Protein AF-Q30PJ8-F1 (afdb_monomer)

Solvent-accessible surface area (backbone atoms only — not comparable to full-atom values): 9531 Å² total; per-residue (Å²): 125,69,68,62,55,54,54,51,52,52,51,53,53,51,51,51,52,52,52,50,50,50,53,51,50,51,54,57,47,50,57,52,51,54,52,51,52,50,53,52,51,52,52,52,51,52,51,52,51,49,52,51,52,50,53,46,51,50,48,53,49,52,50,50,46,55,60,71,58,61,79,61,54,74,68,50,48,53,50,50,50,51,49,53,49,48,66,59,46,51,59,50,53,55,48,51,52,52,49,52,55,50,50,54,52,49,52,53,51,49,51,53,51,49,53,52,47,53,52,51,48,63,67,62,57,60,80,74,54,96,49,60,71,50,53,59,50,52,51,50,44,45,74,73,68,50,52,66,72,56,53,18,64,74,69,74,43,56,56,69,55,56,53,48,54,34,42,78,68,68,77,92

Sequence (172 aa):
MRLESINIEYLVVAMAAMILYLLYYVFTKDAQYNKNIRSVATVAEELNKEIFYLKKKLTDTQTNIKQNSSRMSDEEIYQEVERTVYDMVKPISVSIKRLEESIHMIEGHIESRLSSLESGVKQISIPASIHGNDDEKIISLYKQGVGLETISKELHISKAEVEFVLKINKIK

Foldseek 3Di:
DVVVVVVVVVVVVVVVVVVVVVVVVVVVVVVVVVVVVVVVVVVVVVVVVVVVVVVVVVVVVVVVCVVVPPDDDVVNVVVVVVVVVCVVVVVVVVVVVVVVVVVVVVVVVVVVVVVVVVVVVVVVPPPPDPCPVLLVVLVVCVVVVHDLVVSCVVVVHDSVVSVVSCVVVVVD

Structure (mmCIF, N/CA/C/O backbone):
data_AF-Q30PJ8-F1
#
_entry.id   AF-Q30PJ8-F1
#
loop_
_atom_site.group_PDB
_atom_site.id
_atom_site.type_symbol
_atom_site.label_atom_id
_atom_site.label_alt_id
_atom_site.label_comp_id
_atom_site.label_asym_id
_atom_site.label_entity_id
_atom_site.label_seq_id
_atom_site.pdbx_PDB_ins_code
_atom_site.Cartn_x
_atom_site.Cartn_y
_atom_site.Cartn_z
_atom_site.occupancy
_atom_site.B_iso_or_equiv
_atom_site.auth_seq_id
_atom_site.auth_comp_id
_atom_site.auth_asym_id
_atom_site.auth_atom_id
_atom_site.pdbx_PDB_model_num
ATOM 1 N N . MET A 1 1 ? 62.201 -21.028 -80.355 1.00 48.75 1 MET A N 1
ATOM 2 C CA . MET A 1 1 ? 61.401 -19.781 -80.353 1.00 48.75 1 MET A CA 1
ATOM 3 C C . MET A 1 1 ? 59.907 -19.967 -80.027 1.00 48.75 1 MET A C 1
ATOM 5 O O . MET A 1 1 ? 59.299 -19.013 -79.572 1.00 48.75 1 MET A O 1
ATOM 9 N N . ARG A 1 2 ? 59.292 -21.157 -80.193 1.00 54.50 2 ARG A N 1
ATOM 10 C CA . ARG A 1 2 ? 57.870 -21.395 -79.826 1.00 54.50 2 ARG A CA 1
ATOM 11 C C . ARG A 1 2 ? 57.601 -21.756 -78.351 1.00 54.50 2 ARG A C 1
ATOM 13 O O . ARG A 1 2 ? 56.474 -21.632 -77.902 1.00 54.50 2 ARG A O 1
ATOM 20 N N . LEU A 1 3 ? 58.609 -22.200 -77.596 1.00 55.47 3 LEU A N 1
ATOM 21 C CA . LEU A 1 3 ? 58.441 -22.581 -76.182 1.00 55.47 3 LEU A CA 1
ATOM 22 C C . LEU A 1 3 ? 58.304 -21.364 -75.248 1.00 55.47 3 LEU A C 1
ATOM 24 O O . LEU A 1 3 ? 57.570 -21.427 -74.271 1.00 55.47 3 LEU A O 1
ATOM 28 N N . GLU A 1 4 ? 58.951 -20.240 -75.571 1.00 61.88 4 GLU A N 1
ATOM 29 C CA . GLU A 1 4 ? 58.851 -19.011 -74.767 1.00 61.88 4 GLU A CA 1
ATOM 30 C C . GLU A 1 4 ? 57.493 -18.313 -74.921 1.00 61.88 4 GLU A C 1
ATOM 32 O O . GLU A 1 4 ? 56.965 -17.787 -73.947 1.00 61.88 4 GLU A O 1
ATOM 37 N N . SER A 1 5 ? 56.883 -18.366 -76.111 1.00 63.72 5 SER A N 1
ATOM 38 C CA . SER A 1 5 ? 55.540 -17.814 -76.350 1.00 63.72 5 SER A CA 1
ATOM 39 C C . SER A 1 5 ? 54.460 -18.582 -75.587 1.00 63.72 5 SER A C 1
ATOM 41 O O . SER A 1 5 ? 53.590 -17.955 -74.991 1.00 63.72 5 SER A O 1
ATOM 43 N N . ILE A 1 6 ? 54.566 -19.914 -75.526 1.00 70.06 6 ILE A N 1
ATOM 44 C CA . ILE A 1 6 ? 53.648 -20.767 -74.755 1.00 70.06 6 ILE A CA 1
ATOM 45 C C . ILE A 1 6 ? 53.704 -20.413 -73.256 1.00 70.06 6 ILE A C 1
ATOM 47 O O . ILE A 1 6 ? 52.666 -20.289 -72.612 1.00 70.06 6 ILE A O 1
ATOM 51 N N . ASN A 1 7 ? 54.896 -20.174 -72.699 1.00 81.12 7 ASN A N 1
ATOM 52 C CA . ASN A 1 7 ? 55.048 -19.790 -71.289 1.00 81.12 7 ASN A CA 1
ATOM 53 C C . ASN A 1 7 ? 54.452 -18.406 -70.977 1.00 81.12 7 ASN A C 1
ATOM 55 O O . ASN A 1 7 ? 53.864 -18.215 -69.912 1.00 81.12 7 ASN A O 1
ATOM 59 N N . ILE A 1 8 ? 54.579 -17.448 -71.901 1.00 85.44 8 ILE A N 1
ATOM 60 C CA . ILE A 1 8 ? 53.989 -16.109 -71.754 1.00 85.44 8 ILE A CA 1
ATOM 61 C C . ILE A 1 8 ? 52.457 -16.181 -71.835 1.00 85.44 8 ILE A C 1
ATOM 63 O O . ILE A 1 8 ? 51.776 -15.547 -71.033 1.00 85.44 8 ILE A O 1
ATOM 67 N N . GLU A 1 9 ? 51.906 -16.985 -72.746 1.00 86.56 9 GLU A N 1
ATOM 68 C CA . GLU A 1 9 ? 50.458 -17.178 -72.885 1.00 86.56 9 GLU A CA 1
ATOM 69 C C . GLU A 1 9 ? 49.839 -17.774 -71.609 1.00 86.56 9 GLU A C 1
ATOM 71 O O . GLU A 1 9 ? 48.853 -17.241 -71.095 1.00 86.56 9 GLU A O 1
ATOM 76 N N . TYR A 1 10 ? 50.473 -18.791 -71.011 1.00 89.69 10 TYR A N 1
ATOM 77 C CA . TYR A 1 10 ? 50.031 -19.344 -69.724 1.00 89.69 10 TYR A CA 1
ATOM 78 C C . TYR A 1 10 ? 50.097 -18.331 -68.575 1.00 89.69 10 TYR A C 1
ATOM 80 O O . TYR A 1 10 ? 49.203 -18.315 -67.728 1.00 89.69 10 TYR A O 1
ATOM 88 N N . LEU A 1 11 ? 51.112 -17.461 -68.543 1.00 88.19 11 LEU A N 1
ATOM 89 C CA . LEU A 1 11 ? 51.230 -16.414 -67.524 1.00 88.19 11 LEU A CA 1
ATOM 90 C C . LEU A 1 11 ? 50.095 -15.386 -67.643 1.00 88.19 11 LEU A C 1
ATOM 92 O O . LEU A 1 11 ? 49.509 -14.992 -66.633 1.00 88.19 11 LEU A O 1
ATOM 96 N N . VAL A 1 12 ? 49.736 -14.995 -68.869 1.00 91.12 12 VAL A N 1
ATOM 97 C CA . VAL A 1 12 ? 48.613 -14.080 -69.127 1.00 91.12 12 VAL A CA 1
ATOM 98 C C . VAL A 1 12 ? 47.280 -14.717 -68.727 1.00 91.12 12 VAL A C 1
ATOM 100 O O . VAL A 1 12 ? 46.466 -14.067 -68.072 1.00 91.12 12 VAL A O 1
ATOM 103 N N . VAL A 1 13 ? 47.068 -15.998 -69.044 1.00 93.38 13 VAL A N 1
ATOM 104 C CA . VAL A 1 13 ? 45.855 -16.728 -68.637 1.00 93.38 13 VAL A CA 1
ATOM 105 C C . VAL A 1 13 ? 45.773 -16.865 -67.113 1.00 93.38 13 VAL A C 1
ATOM 107 O O . VAL A 1 13 ? 44.704 -16.651 -66.540 1.00 93.38 13 VAL A O 1
ATOM 110 N N . ALA A 1 14 ? 46.888 -17.148 -66.434 1.00 92.44 14 ALA A N 1
ATOM 111 C CA . ALA A 1 14 ? 46.935 -17.226 -64.974 1.00 92.44 14 ALA A CA 1
ATOM 112 C C . ALA A 1 14 ? 46.604 -15.876 -64.312 1.00 92.44 14 ALA A C 1
ATOM 114 O O . ALA A 1 14 ? 45.818 -15.827 -63.366 1.00 92.44 14 ALA A O 1
ATOM 115 N N . MET A 1 15 ? 47.136 -14.771 -64.845 1.00 92.50 15 MET A N 1
ATOM 116 C CA . MET A 1 15 ? 46.804 -13.413 -64.400 1.00 92.50 15 MET A CA 1
ATOM 117 C C . MET A 1 15 ? 45.322 -13.084 -64.617 1.00 92.50 15 MET A C 1
ATOM 119 O O . MET A 1 15 ? 44.666 -12.564 -63.716 1.00 92.50 15 MET A O 1
ATOM 123 N N . ALA A 1 16 ? 44.765 -13.425 -65.782 1.00 94.31 16 ALA A N 1
ATOM 124 C CA . ALA A 1 16 ? 43.351 -13.207 -66.077 1.00 94.31 16 ALA A CA 1
ATOM 125 C C . ALA A 1 16 ? 42.439 -14.020 -65.141 1.00 94.31 16 ALA A C 1
ATOM 127 O O . ALA A 1 16 ? 41.457 -13.489 -64.619 1.00 94.31 16 ALA A O 1
ATOM 128 N N . ALA A 1 17 ? 42.791 -15.279 -64.867 1.00 94.81 17 ALA A N 1
ATOM 129 C CA . ALA A 1 17 ? 42.078 -16.125 -63.915 1.00 94.81 17 ALA A CA 1
ATOM 130 C C . ALA A 1 17 ? 42.156 -15.572 -62.482 1.00 94.81 17 ALA A C 1
ATOM 132 O O . ALA A 1 17 ? 41.153 -15.568 -61.768 1.00 94.81 17 ALA A O 1
ATOM 133 N N . MET A 1 18 ? 43.315 -15.046 -62.073 1.00 95.06 18 MET A N 1
ATOM 134 C CA . MET A 1 18 ? 43.496 -14.410 -60.765 1.00 95.06 18 MET A CA 1
ATOM 135 C C . MET A 1 18 ? 42.628 -13.153 -60.617 1.00 95.06 18 MET A C 1
ATOM 137 O O . MET A 1 18 ? 41.987 -12.962 -59.583 1.00 95.06 18 MET A O 1
ATOM 141 N N . ILE A 1 19 ? 42.556 -12.321 -61.661 1.00 94.56 19 ILE A N 1
ATOM 142 C CA . ILE A 1 19 ? 41.693 -11.133 -61.682 1.00 94.56 19 ILE A CA 1
ATOM 143 C C . ILE A 1 19 ? 40.215 -11.540 -61.615 1.00 94.56 19 ILE A C 1
ATOM 145 O O . ILE A 1 19 ? 39.466 -10.985 -60.812 1.00 94.56 19 ILE A O 1
ATOM 149 N N . LEU A 1 20 ? 39.794 -12.543 -62.393 1.00 95.56 20 LEU A N 1
ATOM 150 C CA . LEU A 1 20 ? 38.425 -13.073 -62.346 1.00 95.56 20 LEU A CA 1
ATOM 151 C C . LEU A 1 20 ? 38.060 -13.615 -60.960 1.00 95.56 20 LEU A C 1
ATOM 153 O O . LEU A 1 20 ? 36.963 -13.352 -60.466 1.00 95.56 20 LEU A O 1
ATOM 157 N N . TYR A 1 21 ? 38.983 -14.324 -60.309 1.00 94.81 21 TYR A N 1
ATOM 158 C CA . TYR A 1 21 ? 38.783 -14.827 -58.954 1.00 94.81 21 TYR A CA 1
ATOM 159 C C . TYR A 1 21 ? 38.605 -13.689 -57.939 1.00 94.81 21 TYR A C 1
ATOM 161 O O . TYR A 1 21 ? 37.702 -13.747 -57.103 1.00 94.81 21 TYR A O 1
ATOM 169 N N . LEU A 1 22 ? 39.410 -12.624 -58.031 1.00 92.69 22 LEU A N 1
ATOM 170 C CA . LEU A 1 22 ? 39.257 -11.449 -57.169 1.00 92.69 22 LEU A CA 1
ATOM 171 C C . LEU A 1 22 ? 37.918 -10.742 -57.389 1.00 92.69 22 LEU A C 1
ATOM 173 O O . LEU A 1 22 ? 37.259 -10.389 -56.412 1.00 92.69 22 LEU A O 1
ATOM 177 N N . LEU A 1 23 ? 37.481 -10.582 -58.641 1.00 92.62 23 LEU A N 1
ATOM 178 C CA . LEU A 1 23 ? 36.171 -9.999 -58.943 1.00 92.62 23 LEU A CA 1
ATOM 179 C C . LEU A 1 23 ? 35.031 -10.841 -58.360 1.00 92.62 23 LEU A C 1
ATOM 181 O O . LEU A 1 23 ? 34.124 -10.292 -57.733 1.00 92.62 23 LEU A O 1
ATOM 185 N N . TYR A 1 24 ? 35.103 -12.167 -58.495 1.00 93.75 24 TYR A N 1
ATOM 186 C CA . TYR A 1 24 ? 34.128 -13.078 -57.896 1.00 93.75 24 TYR A CA 1
ATOM 187 C C . TYR A 1 24 ? 34.099 -12.970 -56.363 1.00 93.75 24 TYR A C 1
ATOM 189 O O . TYR A 1 24 ? 33.024 -12.903 -55.754 1.00 93.75 24 TYR A O 1
ATOM 197 N N . TYR A 1 25 ? 35.275 -12.911 -55.730 1.00 93.25 25 TYR A N 1
ATOM 198 C CA . TYR A 1 25 ? 35.398 -12.769 -54.282 1.00 93.25 25 TYR A CA 1
ATOM 199 C C . TYR A 1 25 ? 34.799 -11.449 -53.782 1.00 93.25 25 TYR A C 1
ATOM 201 O O . TYR A 1 25 ? 34.000 -11.459 -52.844 1.00 93.25 25 TYR A O 1
ATOM 209 N N . VAL A 1 26 ? 35.133 -10.326 -54.429 1.00 90.81 26 VAL A N 1
ATOM 210 C CA . VAL A 1 26 ? 34.605 -8.998 -54.079 1.00 90.81 26 VAL A CA 1
ATOM 211 C C . VAL A 1 26 ? 33.091 -8.962 -54.244 1.00 90.81 26 VAL A C 1
ATOM 213 O O . VAL A 1 26 ? 32.407 -8.567 -53.308 1.00 90.81 26 VAL A O 1
ATOM 216 N N . PHE A 1 27 ? 32.551 -9.454 -55.362 1.00 89.06 27 PHE A N 1
ATOM 217 C CA . PHE A 1 27 ? 31.106 -9.453 -55.610 1.00 89.06 27 PHE A CA 1
ATOM 218 C C . PHE A 1 27 ? 30.329 -10.262 -54.559 1.00 89.06 27 PHE A C 1
ATOM 220 O O . PHE A 1 27 ? 29.309 -9.812 -54.032 1.00 89.06 27 PHE A O 1
ATOM 227 N N . THR A 1 28 ? 30.844 -11.441 -54.198 1.00 87.31 28 THR A N 1
ATOM 228 C CA . THR A 1 28 ? 30.226 -12.296 -53.173 1.00 87.31 28 THR A CA 1
ATOM 229 C C . THR A 1 28 ? 30.290 -11.644 -51.788 1.00 87.31 28 THR A C 1
ATOM 231 O O . THR A 1 28 ? 29.322 -11.694 -51.024 1.00 87.31 28 THR A O 1
ATOM 234 N N . LYS A 1 29 ? 31.413 -10.994 -51.460 1.00 87.19 29 LYS A N 1
ATOM 235 C CA . LYS A 1 29 ? 31.586 -10.270 -50.196 1.00 87.19 29 LYS A CA 1
ATOM 236 C C . LYS A 1 29 ? 30.706 -9.026 -50.111 1.00 87.19 29 LYS A C 1
ATOM 238 O O . LYS A 1 29 ? 30.062 -8.833 -49.083 1.00 87.19 29 LYS A O 1
ATOM 243 N N . ASP A 1 30 ? 30.611 -8.233 -51.172 1.00 86.88 30 ASP A N 1
ATOM 244 C CA . ASP A 1 30 ? 29.770 -7.031 -51.221 1.00 86.88 30 ASP A CA 1
ATOM 245 C C . ASP A 1 30 ? 28.290 -7.358 -51.018 1.00 86.88 30 ASP A C 1
ATOM 247 O O . ASP A 1 30 ? 27.584 -6.668 -50.277 1.00 86.88 30 ASP A O 1
ATOM 251 N N . ALA A 1 31 ? 27.814 -8.458 -51.610 1.00 80.19 31 ALA A N 1
ATOM 252 C CA . ALA A 1 31 ? 26.454 -8.938 -51.390 1.00 80.19 31 ALA A CA 1
ATOM 253 C C . ALA A 1 31 ? 26.195 -9.261 -49.905 1.00 80.19 31 ALA A C 1
ATOM 255 O O . ALA A 1 31 ? 25.131 -8.946 -49.362 1.00 80.19 31 ALA A O 1
ATOM 256 N N . GLN A 1 32 ? 27.185 -9.843 -49.222 1.00 78.50 32 GLN A N 1
ATOM 257 C CA . GLN A 1 32 ? 27.100 -10.174 -47.802 1.00 78.50 32 GLN A CA 1
ATOM 258 C C . GLN A 1 32 ? 27.151 -8.922 -46.908 1.00 78.50 32 GLN A C 1
ATOM 260 O O . GLN A 1 32 ? 26.345 -8.801 -45.981 1.00 78.50 32 GLN A O 1
ATOM 265 N N . TYR A 1 33 ? 28.039 -7.965 -47.199 1.00 77.19 33 TYR A N 1
ATOM 266 C CA . TYR A 1 33 ? 28.130 -6.703 -46.456 1.00 77.19 33 TYR A CA 1
ATOM 267 C C . TYR A 1 33 ? 26.858 -5.864 -46.593 1.00 77.19 33 TYR A C 1
ATOM 269 O O . TYR A 1 33 ? 26.331 -5.392 -45.585 1.00 77.19 33 TYR A O 1
ATOM 277 N N . ASN A 1 34 ? 26.296 -5.761 -47.800 1.00 80.69 34 ASN A N 1
ATOM 278 C CA . ASN A 1 34 ? 25.040 -5.046 -48.028 1.00 80.69 34 ASN A CA 1
ATOM 279 C C . ASN A 1 34 ? 23.866 -5.651 -47.246 1.00 80.69 34 ASN A C 1
ATOM 281 O O . ASN A 1 34 ? 23.035 -4.915 -46.707 1.00 80.69 34 ASN A O 1
ATOM 285 N N . LYS A 1 35 ? 23.801 -6.984 -47.135 1.00 80.75 35 LYS A N 1
ATOM 286 C CA . LYS A 1 35 ? 22.771 -7.658 -46.333 1.00 80.75 35 LYS A CA 1
ATOM 287 C C . LYS A 1 35 ? 22.909 -7.331 -44.844 1.00 80.75 35 LYS A C 1
ATOM 289 O O . LYS A 1 35 ? 21.911 -7.021 -44.194 1.00 80.75 35 LYS A O 1
ATOM 294 N N . ASN A 1 36 ? 24.132 -7.352 -44.318 1.00 82.75 36 ASN A N 1
ATOM 295 C CA . ASN A 1 36 ? 24.391 -7.065 -42.908 1.00 82.75 36 ASN A CA 1
ATOM 296 C C . ASN A 1 36 ? 24.108 -5.598 -42.559 1.00 82.75 36 ASN A C 1
ATOM 298 O O . ASN A 1 36 ? 23.474 -5.330 -41.543 1.00 82.75 36 ASN A O 1
ATOM 302 N N . ILE A 1 37 ? 24.499 -4.655 -43.423 1.00 84.62 37 ILE A N 1
ATOM 303 C CA . ILE A 1 37 ? 24.232 -3.221 -43.232 1.00 84.62 37 ILE A CA 1
ATOM 304 C C . ILE A 1 37 ? 22.727 -2.949 -43.195 1.00 84.62 37 ILE A C 1
ATOM 306 O O . ILE A 1 37 ? 22.258 -2.240 -42.308 1.00 84.62 37 ILE A O 1
ATOM 310 N N . ARG A 1 38 ? 21.953 -3.554 -44.108 1.00 84.38 38 ARG A N 1
ATOM 311 C CA . ARG A 1 38 ? 20.487 -3.426 -44.094 1.00 84.38 38 ARG A CA 1
ATOM 312 C C . ARG A 1 38 ? 19.881 -3.983 -42.810 1.00 84.38 38 ARG A C 1
ATOM 314 O O . ARG A 1 38 ? 19.053 -3.314 -42.209 1.00 84.38 38 ARG A O 1
ATOM 321 N N . SER A 1 39 ? 20.325 -5.157 -42.363 1.00 85.25 39 SER A N 1
ATOM 322 C CA . SER A 1 39 ? 19.831 -5.754 -41.117 1.00 85.25 39 SER A CA 1
ATOM 323 C C . SER A 1 39 ? 20.115 -4.871 -39.900 1.00 85.25 39 SER A C 1
ATOM 325 O O . SER A 1 39 ? 19.239 -4.698 -39.059 1.00 85.25 39 SER A O 1
ATOM 327 N N . VAL A 1 40 ? 21.318 -4.296 -39.804 1.00 87.44 40 VAL A N 1
ATOM 328 C CA . VAL A 1 40 ? 21.682 -3.385 -38.708 1.00 87.44 40 VAL A CA 1
ATOM 329 C C . VAL A 1 40 ? 20.861 -2.098 -38.771 1.00 87.44 40 VAL A C 1
ATOM 331 O O . VAL A 1 40 ? 20.379 -1.641 -37.739 1.00 87.44 40 VAL A O 1
ATOM 334 N N . ALA A 1 41 ? 20.650 -1.540 -39.966 1.00 88.38 41 ALA A N 1
ATOM 335 C CA . ALA A 1 41 ? 19.817 -0.355 -40.151 1.00 88.38 41 ALA A CA 1
ATOM 336 C C . ALA A 1 41 ? 18.363 -0.600 -39.714 1.00 88.38 41 ALA A C 1
ATOM 338 O O . ALA A 1 41 ? 17.803 0.226 -39.000 1.00 88.38 41 ALA A O 1
ATOM 339 N N . THR A 1 42 ? 17.781 -1.751 -40.066 1.00 91.50 42 THR A N 1
ATOM 340 C CA . THR A 1 42 ? 16.421 -2.124 -39.643 1.00 91.50 42 THR A CA 1
ATOM 341 C C . THR A 1 42 ? 16.315 -2.275 -38.127 1.00 91.50 42 THR A C 1
ATOM 343 O O . THR A 1 42 ? 15.393 -1.728 -37.530 1.00 91.50 42 THR A O 1
ATOM 346 N N . VAL A 1 43 ? 17.277 -2.946 -37.484 1.00 93.25 43 VAL A N 1
ATOM 347 C CA . VAL A 1 43 ? 17.290 -3.084 -36.016 1.00 93.25 43 VAL A CA 1
ATOM 348 C C . VAL A 1 43 ? 17.447 -1.721 -35.335 1.00 93.25 43 VAL A C 1
ATOM 350 O O . VAL A 1 43 ? 16.774 -1.444 -34.347 1.00 93.25 43 VAL A O 1
ATOM 353 N N . ALA A 1 44 ? 18.296 -0.838 -35.866 1.00 93.31 44 ALA A N 1
ATOM 354 C CA . ALA A 1 44 ? 18.460 0.513 -35.334 1.00 93.31 44 ALA A CA 1
ATOM 355 C C . ALA A 1 44 ? 17.179 1.356 -35.475 1.00 93.31 44 ALA A C 1
ATOM 357 O O . ALA A 1 44 ? 16.827 2.101 -34.560 1.00 93.31 44 ALA A O 1
ATOM 358 N N . GLU A 1 45 ? 16.468 1.229 -36.598 1.00 94.31 45 GLU A N 1
ATOM 359 C CA . GLU A 1 45 ? 15.183 1.893 -36.823 1.00 94.31 45 GLU A CA 1
ATOM 360 C C . GLU A 1 45 ? 14.106 1.391 -35.851 1.00 94.31 45 GLU A C 1
ATOM 362 O O . GLU A 1 45 ? 13.404 2.198 -35.236 1.00 94.31 45 GLU A O 1
ATOM 367 N N . GLU A 1 46 ? 14.011 0.075 -35.660 1.00 94.69 46 GLU A N 1
ATOM 368 C CA . GLU A 1 46 ? 13.061 -0.547 -34.738 1.00 94.69 46 GLU A CA 1
ATOM 369 C C . GLU A 1 46 ? 13.332 -0.137 -33.285 1.00 94.69 46 GLU A C 1
ATOM 371 O O . GLU A 1 46 ? 12.420 0.333 -32.601 1.00 94.69 46 GLU A O 1
ATOM 376 N N . LEU A 1 47 ? 14.598 -0.166 -32.851 1.00 94.06 47 LEU A N 1
ATOM 377 C CA . LEU A 1 47 ? 15.007 0.324 -31.531 1.00 94.06 47 LEU A CA 1
ATOM 378 C C . LEU A 1 47 ? 14.657 1.801 -31.332 1.00 94.06 47 LEU A C 1
ATOM 380 O O . LEU A 1 47 ? 14.139 2.183 -30.284 1.00 94.06 47 LEU A O 1
ATOM 384 N N . ASN A 1 48 ? 14.908 2.649 -32.331 1.00 95.81 48 ASN A N 1
ATOM 385 C CA . ASN A 1 48 ? 14.584 4.071 -32.233 1.00 95.81 48 ASN A CA 1
ATOM 386 C C . ASN A 1 48 ? 13.067 4.296 -32.102 1.00 95.81 48 ASN A C 1
ATOM 388 O O . ASN A 1 48 ? 12.608 5.118 -31.303 1.00 95.81 48 ASN A O 1
ATOM 392 N N . LYS A 1 49 ? 12.271 3.520 -32.844 1.00 95.94 49 LYS A N 1
ATOM 393 C CA . LYS A 1 49 ? 10.809 3.545 -32.770 1.00 95.94 49 LYS A CA 1
ATOM 394 C C . LYS A 1 49 ? 10.306 3.097 -31.395 1.00 95.94 49 LYS A C 1
ATOM 396 O O . LYS A 1 49 ? 9.433 3.749 -30.821 1.00 95.94 49 LYS A O 1
ATOM 401 N N . GLU A 1 50 ? 10.866 2.025 -30.842 1.00 95.12 50 GLU A N 1
ATOM 402 C CA . GLU A 1 50 ? 10.534 1.549 -29.497 1.00 95.12 50 GLU A CA 1
ATOM 403 C C . GLU A 1 50 ? 10.909 2.561 -28.415 1.00 95.12 50 GLU A C 1
ATOM 405 O O . GLU A 1 50 ? 10.080 2.859 -27.555 1.00 95.12 50 GLU A O 1
ATOM 410 N N . ILE A 1 51 ? 12.102 3.160 -28.490 1.00 95.81 51 ILE A N 1
ATOM 411 C CA . ILE A 1 51 ? 12.534 4.229 -27.578 1.00 95.81 51 ILE A CA 1
ATOM 412 C C . ILE A 1 51 ? 11.549 5.399 -27.628 1.00 95.81 51 ILE A C 1
ATOM 414 O O . ILE A 1 51 ? 11.150 5.919 -26.583 1.00 95.81 51 ILE A O 1
ATOM 418 N N . PHE A 1 52 ? 11.113 5.799 -28.823 1.00 96.88 52 PHE A N 1
ATOM 419 C CA . PHE A 1 52 ? 10.117 6.853 -28.979 1.00 96.88 52 PHE A CA 1
ATOM 420 C C . PHE A 1 52 ? 8.779 6.484 -28.327 1.00 96.88 52 PHE A C 1
ATOM 422 O O . PHE A 1 52 ? 8.232 7.278 -27.558 1.00 96.88 52 PHE A O 1
ATOM 429 N N . TYR A 1 53 ? 8.257 5.279 -28.579 1.00 96.69 53 TYR A N 1
ATOM 430 C CA . TYR A 1 53 ? 7.014 4.828 -27.950 1.00 96.69 53 TYR A CA 1
ATOM 431 C C . TYR A 1 53 ? 7.133 4.724 -26.435 1.00 96.69 53 TYR A C 1
ATOM 433 O O . TYR A 1 53 ? 6.197 5.097 -25.728 1.00 96.69 53 TYR A O 1
ATOM 441 N N . LEU A 1 54 ? 8.267 4.246 -25.930 1.00 95.38 54 LEU A N 1
ATOM 442 C CA . LEU A 1 54 ? 8.518 4.127 -24.502 1.00 95.38 54 LEU A CA 1
ATOM 443 C C . LEU A 1 54 ? 8.580 5.510 -23.850 1.00 95.38 54 LEU A C 1
ATOM 445 O O . LEU A 1 54 ? 7.907 5.747 -22.850 1.00 95.38 54 LEU A O 1
ATOM 449 N N . LYS A 1 55 ? 9.296 6.458 -24.465 1.00 95.00 55 LYS A N 1
ATOM 450 C CA . LYS A 1 55 ? 9.355 7.856 -24.021 1.00 95.00 55 LYS A CA 1
ATOM 451 C C . LYS A 1 55 ? 7.974 8.511 -24.027 1.00 95.00 55 LYS A C 1
ATOM 453 O O . LYS A 1 55 ? 7.636 9.229 -23.085 1.00 95.00 55 LYS A O 1
ATOM 458 N N . LYS A 1 56 ? 7.170 8.250 -25.061 1.00 96.06 56 LYS A N 1
ATOM 459 C CA . LYS A 1 56 ? 5.790 8.736 -25.154 1.00 96.06 56 LYS A CA 1
ATOM 460 C C . LYS A 1 56 ? 4.925 8.151 -24.039 1.00 96.06 56 LYS A C 1
ATOM 462 O O . LYS A 1 56 ? 4.347 8.921 -23.288 1.00 96.06 56 LYS A O 1
ATOM 467 N N . LYS A 1 57 ? 4.918 6.826 -23.854 1.00 94.00 57 LYS A N 1
ATOM 468 C CA . LYS A 1 57 ? 4.184 6.164 -22.759 1.00 94.00 57 LYS A CA 1
ATOM 469 C C . LYS A 1 57 ? 4.601 6.687 -21.387 1.00 94.00 57 LYS A C 1
ATOM 471 O O . LYS A 1 57 ? 3.741 6.894 -20.538 1.00 94.00 57 LYS A O 1
ATOM 476 N N . LEU A 1 58 ? 5.896 6.911 -21.164 1.00 92.62 58 LEU A N 1
ATOM 477 C CA . LEU A 1 58 ? 6.414 7.463 -19.910 1.00 92.62 58 LEU A CA 1
ATOM 478 C C . LEU A 1 58 ? 5.913 8.893 -19.696 1.00 92.62 58 LEU A C 1
ATOM 480 O O . LEU A 1 58 ? 5.438 9.213 -18.613 1.00 92.62 58 LEU A O 1
ATOM 484 N N . THR A 1 59 ? 5.955 9.723 -20.738 1.00 93.06 59 THR A N 1
ATOM 485 C CA . THR A 1 59 ? 5.450 11.101 -20.691 1.00 93.06 59 THR A CA 1
ATOM 486 C C . THR A 1 59 ? 3.946 11.119 -20.434 1.00 93.06 59 THR A C 1
ATOM 488 O O . THR A 1 59 ? 3.514 11.803 -19.516 1.00 93.06 59 THR A O 1
ATOM 491 N N . ASP A 1 60 ? 3.174 10.307 -21.159 1.00 90.75 60 ASP A N 1
ATOM 492 C CA . ASP A 1 60 ? 1.727 10.161 -20.985 1.00 90.75 60 ASP A CA 1
ATOM 493 C C . ASP A 1 60 ? 1.396 9.670 -19.565 1.00 90.75 60 ASP A C 1
ATOM 495 O O . ASP A 1 60 ? 0.487 10.177 -18.911 1.00 90.75 60 ASP A O 1
ATOM 499 N N . THR A 1 61 ? 2.163 8.712 -19.037 1.00 87.31 61 THR A N 1
ATOM 500 C CA . THR A 1 61 ? 2.018 8.226 -17.655 1.00 87.31 61 THR A CA 1
ATOM 501 C C . THR A 1 61 ? 2.333 9.335 -16.657 1.00 87.31 61 THR A C 1
ATOM 503 O O . THR A 1 61 ? 1.572 9.547 -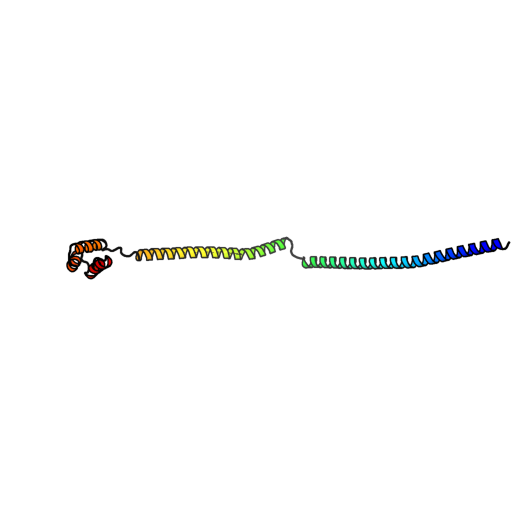15.722 1.00 87.31 61 THR A O 1
ATOM 506 N N . GLN A 1 62 ? 3.404 10.100 -16.867 1.00 83.81 62 GLN A N 1
ATOM 507 C CA . GLN A 1 62 ? 3.773 11.214 -15.999 1.00 83.81 62 GLN A CA 1
ATOM 508 C C . GLN A 1 62 ? 2.737 12.344 -16.042 1.00 83.81 62 GLN A C 1
ATOM 510 O O . GLN A 1 62 ? 2.440 12.932 -15.005 1.00 83.81 62 GLN A O 1
ATOM 515 N N . THR A 1 63 ? 2.168 12.652 -17.209 1.00 83.56 63 THR A N 1
ATOM 516 C CA . THR A 1 63 ? 1.085 13.635 -17.332 1.00 83.56 63 THR A CA 1
ATOM 517 C C . THR A 1 63 ? -0.194 13.134 -16.685 1.00 83.56 63 THR A C 1
ATOM 519 O O . THR A 1 63 ? -0.829 13.908 -15.982 1.00 83.56 63 THR A O 1
ATOM 522 N N . ASN A 1 64 ? -0.533 11.850 -16.835 1.00 79.12 64 ASN A N 1
ATOM 523 C CA . ASN A 1 64 ? -1.674 11.247 -16.149 1.00 79.12 64 ASN A CA 1
ATOM 524 C C . ASN A 1 64 ? -1.476 11.250 -14.632 1.00 79.12 64 ASN A C 1
ATOM 526 O O . ASN A 1 64 ? -2.411 11.576 -13.912 1.00 79.12 64 ASN A O 1
ATOM 530 N N . ILE A 1 65 ? -0.271 10.952 -14.139 1.00 72.62 65 ILE A N 1
ATOM 531 C CA . ILE A 1 65 ? 0.056 11.073 -12.716 1.00 72.62 65 ILE A CA 1
ATOM 532 C C . ILE A 1 65 ? -0.111 12.527 -12.285 1.00 72.62 65 ILE A C 1
ATOM 534 O O . ILE A 1 65 ? -0.860 12.758 -11.358 1.00 72.62 65 ILE A O 1
ATOM 538 N N . LYS A 1 66 ? 0.461 13.515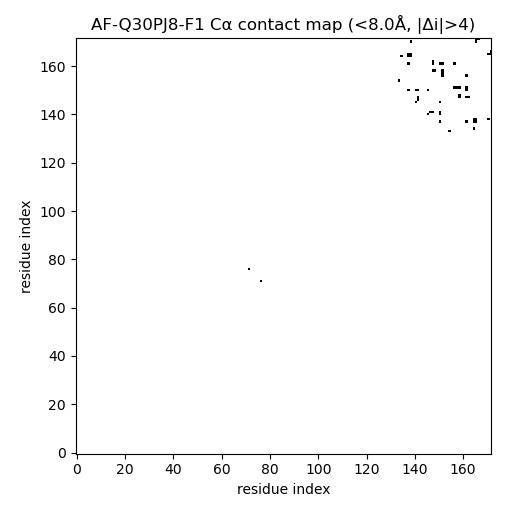 -12.986 1.00 69.38 66 LYS A N 1
ATOM 539 C CA . LYS A 1 66 ? 0.317 14.944 -12.635 1.00 69.38 66 LYS A CA 1
ATOM 540 C C . LYS A 1 66 ? -1.125 15.468 -12.709 1.00 69.38 66 LYS A C 1
ATOM 542 O O . LYS A 1 66 ? -1.497 16.337 -11.923 1.00 69.38 66 LYS A O 1
ATOM 547 N N . GLN A 1 67 ? -1.924 14.971 -13.654 1.00 65.06 67 GLN A N 1
ATOM 548 C CA . GLN A 1 67 ? -3.338 15.331 -13.800 1.00 65.06 67 GLN A CA 1
ATOM 549 C C . GLN A 1 67 ? -4.209 14.675 -12.726 1.00 65.06 67 GLN A C 1
ATOM 551 O O . GLN A 1 67 ? -5.092 15.340 -12.200 1.00 65.06 67 GLN A O 1
ATOM 556 N N . ASN A 1 68 ? -3.937 13.420 -12.355 1.00 58.62 68 ASN A N 1
ATOM 557 C CA . ASN A 1 68 ? -4.636 12.731 -11.264 1.00 58.62 68 ASN A CA 1
ATOM 558 C C . ASN A 1 68 ? -4.079 13.089 -9.870 1.00 58.62 68 ASN A C 1
ATOM 560 O O . ASN A 1 68 ? -4.770 12.903 -8.878 1.00 58.62 68 ASN A O 1
ATOM 564 N N . SER A 1 69 ? -2.856 13.625 -9.780 1.00 54.31 69 SER A N 1
ATOM 565 C CA . SER A 1 69 ? -2.196 14.070 -8.541 1.00 54.31 69 SER A CA 1
ATOM 566 C C . SER A 1 69 ? -2.301 15.579 -8.302 1.00 54.31 69 SER A C 1
ATOM 568 O O . SER A 1 69 ? -1.671 16.107 -7.390 1.00 54.31 69 SER A O 1
ATOM 570 N N . SER A 1 70 ? -3.070 16.295 -9.121 1.00 51.78 70 SER A N 1
ATOM 571 C CA . SER A 1 70 ? -3.596 17.615 -8.764 1.00 51.78 70 SER A CA 1
ATOM 572 C C . SER A 1 70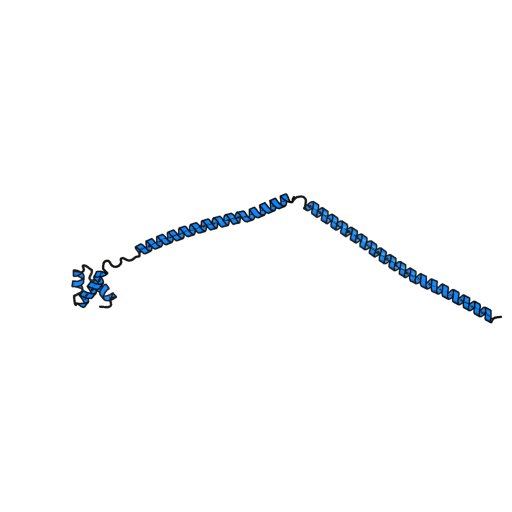 ? -4.979 17.355 -8.152 1.00 51.78 70 SER A C 1
ATOM 574 O O . SER A 1 70 ? -5.924 17.143 -8.899 1.00 51.78 70 SER A O 1
ATOM 576 N N . ARG A 1 71 ? -5.211 17.278 -6.839 1.00 52.75 71 ARG A N 1
ATOM 577 C CA . ARG A 1 71 ? -4.677 18.031 -5.700 1.00 52.75 71 ARG A CA 1
ATOM 578 C C . ARG A 1 71 ? -4.877 17.201 -4.420 1.00 52.75 71 ARG A C 1
ATOM 580 O O . ARG A 1 71 ? -6.008 17.083 -3.968 1.00 52.75 71 ARG A O 1
ATOM 587 N N . MET A 1 72 ? -3.824 16.653 -3.836 1.00 56.47 72 MET A N 1
ATOM 588 C CA . MET A 1 72 ? -3.735 16.638 -2.376 1.00 56.47 72 MET A CA 1
ATOM 589 C C . MET A 1 72 ? -2.329 17.117 -2.059 1.00 56.47 72 MET A C 1
ATOM 591 O O . MET A 1 72 ? -1.358 16.447 -2.410 1.00 56.47 72 MET A O 1
ATOM 595 N N . SER A 1 73 ? -2.212 18.328 -1.516 1.00 66.62 73 SER A N 1
ATOM 596 C CA . SER A 1 73 ? -0.955 18.739 -0.890 1.00 66.62 73 SER A CA 1
ATOM 597 C C . SER A 1 73 ? -0.616 17.736 0.215 1.00 66.62 73 SER A C 1
ATOM 599 O O . SER A 1 73 ? -1.515 17.089 0.753 1.00 66.62 73 SER A O 1
ATOM 601 N N . ASP A 1 74 ? 0.659 17.590 0.573 1.00 63.78 74 ASP A N 1
ATOM 602 C CA . ASP A 1 74 ? 1.036 16.716 1.691 1.00 63.78 74 ASP A CA 1
ATOM 603 C C . ASP A 1 74 ? 0.208 17.053 2.953 1.00 63.78 74 ASP A C 1
ATOM 605 O O . ASP A 1 74 ? -0.238 16.151 3.655 1.00 63.78 74 ASP A O 1
ATOM 609 N N . GLU A 1 75 ? -0.131 18.332 3.158 1.00 69.56 75 GLU A N 1
ATOM 610 C CA . GLU A 1 75 ? -1.072 18.820 4.176 1.00 69.56 75 GLU A CA 1
ATOM 611 C C . GLU A 1 75 ? -2.492 18.236 4.055 1.00 69.56 75 GLU A C 1
ATOM 613 O O . GLU A 1 75 ? -3.081 17.838 5.057 1.00 69.56 75 GLU A O 1
ATOM 618 N N . GLU A 1 76 ? -3.058 18.162 2.847 1.00 67.75 76 GLU A N 1
ATOM 619 C CA . GLU A 1 76 ? -4.362 17.529 2.609 1.00 67.75 76 GLU A CA 1
ATOM 620 C C . GLU A 1 76 ? -4.297 16.019 2.868 1.00 67.75 76 GLU A C 1
ATOM 622 O O . GLU A 1 76 ? -5.251 15.454 3.399 1.00 67.75 76 GLU A O 1
ATOM 627 N N . ILE A 1 77 ? -3.170 15.361 2.560 1.00 70.75 77 ILE A N 1
ATOM 628 C CA . ILE A 1 77 ? -2.958 13.941 2.887 1.00 70.75 77 ILE A CA 1
ATOM 629 C C . ILE A 1 77 ? -2.942 13.752 4.402 1.00 70.75 77 ILE A C 1
ATOM 631 O O . ILE A 1 77 ? -3.648 12.880 4.907 1.00 70.75 77 ILE A O 1
ATOM 635 N N . TYR A 1 78 ? -2.200 14.582 5.137 1.00 76.94 78 TYR A N 1
ATOM 636 C CA . TYR A 1 78 ? -2.190 14.530 6.599 1.00 76.94 78 TYR A CA 1
ATOM 637 C C . TYR A 1 78 ? -3.577 14.788 7.194 1.00 76.94 78 TYR A C 1
ATOM 639 O O . TYR A 1 78 ? -3.993 14.045 8.081 1.00 76.94 78 TYR A O 1
ATOM 647 N N . GLN A 1 79 ? -4.325 15.764 6.674 1.00 80.69 79 GLN A N 1
ATOM 648 C CA . GLN A 1 79 ? -5.684 16.059 7.140 1.00 80.69 79 GLN A CA 1
ATOM 649 C C . GLN A 1 79 ? -6.671 14.926 6.854 1.00 80.69 79 GLN A C 1
ATOM 651 O O . GLN A 1 79 ? -7.511 14.616 7.699 1.00 80.69 79 GLN A O 1
ATOM 656 N N . GLU A 1 80 ? -6.593 14.292 5.685 1.00 77.88 80 GLU A N 1
ATOM 657 C CA . GLU A 1 80 ? -7.487 13.185 5.343 1.00 77.88 80 GLU A CA 1
ATOM 658 C C . GLU A 1 80 ? -7.144 11.928 6.146 1.00 77.88 80 GLU A C 1
ATOM 660 O O . GLU A 1 80 ? -8.042 11.228 6.615 1.00 77.88 80 GLU A O 1
ATOM 665 N N . VAL A 1 81 ? -5.855 11.666 6.382 1.00 80.44 81 VAL A N 1
ATOM 666 C CA . VAL A 1 81 ? -5.408 10.596 7.282 1.00 80.44 81 VAL A CA 1
ATOM 667 C C . VAL A 1 81 ? -5.889 10.869 8.705 1.00 80.44 81 VAL A C 1
ATOM 669 O O . VAL A 1 81 ? -6.458 9.973 9.324 1.00 80.44 81 VAL A O 1
ATOM 672 N N . GLU A 1 82 ? -5.735 12.092 9.214 1.00 83.31 82 GLU A N 1
ATOM 673 C CA . GLU A 1 82 ? -6.213 12.473 10.545 1.00 83.31 82 GLU A CA 1
ATOM 674 C C . GLU A 1 82 ? -7.734 12.325 10.659 1.00 83.31 82 GLU A C 1
ATOM 676 O O . GLU A 1 82 ? -8.217 11.737 11.627 1.00 83.31 82 GLU A O 1
ATOM 681 N N . ARG A 1 83 ? -8.494 12.757 9.644 1.00 85.25 83 ARG A N 1
ATOM 682 C CA . ARG A 1 83 ? -9.951 12.571 9.586 1.00 85.25 83 ARG A CA 1
ATOM 683 C C . ARG A 1 83 ? -10.327 11.093 9.579 1.00 85.25 83 ARG A C 1
ATOM 685 O O . ARG A 1 83 ? -11.156 10.680 10.382 1.00 85.25 83 ARG A O 1
ATOM 692 N N . THR A 1 84 ? -9.693 10.290 8.728 1.00 86.31 84 THR A N 1
ATOM 693 C CA . THR A 1 84 ? -9.987 8.853 8.619 1.00 86.31 84 THR A CA 1
ATOM 694 C C . THR A 1 84 ? -9.663 8.135 9.931 1.00 86.31 84 THR A C 1
ATOM 696 O O . THR A 1 84 ? -10.447 7.318 10.413 1.00 86.31 84 THR A O 1
ATOM 699 N N . VAL A 1 85 ? -8.528 8.458 10.557 1.00 85.19 85 VAL A N 1
ATOM 700 C CA . VAL A 1 85 ? -8.149 7.915 11.868 1.00 85.19 85 VAL A CA 1
ATOM 701 C C . VAL A 1 85 ? -9.141 8.358 12.940 1.00 85.19 85 VAL A C 1
ATOM 703 O O . VAL A 1 85 ? -9.596 7.525 13.721 1.00 85.19 85 VAL A O 1
ATOM 706 N N . TYR A 1 86 ? -9.534 9.631 12.964 1.00 87.69 86 TYR A N 1
ATOM 707 C CA . TYR A 1 86 ? -10.520 10.147 13.910 1.00 87.69 86 TYR A CA 1
ATOM 708 C C . TYR A 1 86 ? -11.883 9.457 13.754 1.00 87.69 86 TYR A C 1
ATOM 710 O O . TYR A 1 86 ? -12.474 9.029 14.749 1.00 87.69 86 TYR A O 1
ATOM 718 N N . ASP A 1 87 ? -12.348 9.272 12.519 1.00 89.38 87 ASP A N 1
ATOM 719 C CA . ASP A 1 87 ? -13.610 8.602 12.202 1.00 89.38 87 ASP A CA 1
ATOM 720 C C . ASP A 1 87 ? -13.595 7.113 12.574 1.00 89.38 87 ASP A C 1
ATOM 722 O O . ASP A 1 87 ? -14.632 6.569 12.953 1.00 89.38 87 ASP A O 1
ATOM 726 N N . MET A 1 88 ? -12.430 6.457 12.549 1.00 87.50 88 MET A N 1
ATOM 727 C CA . MET A 1 88 ? -12.269 5.081 13.034 1.00 87.50 88 MET A CA 1
ATOM 728 C C . MET A 1 88 ? -12.155 4.997 14.564 1.00 87.50 88 MET A C 1
ATOM 730 O O . MET A 1 88 ? -12.741 4.110 15.185 1.00 87.50 88 MET A O 1
ATOM 734 N N . VAL A 1 89 ? -11.422 5.913 15.199 1.00 89.94 89 VAL A N 1
ATOM 735 C CA . VAL A 1 89 ? -11.131 5.865 16.643 1.00 89.94 89 VAL A CA 1
ATOM 736 C C . VAL A 1 89 ? -12.317 6.342 17.484 1.00 89.94 89 VAL A C 1
ATOM 738 O O . VAL A 1 89 ? -12.602 5.771 18.540 1.00 89.94 89 VAL A O 1
ATOM 741 N N . LYS A 1 90 ? -13.062 7.353 17.026 1.00 92.19 90 LYS A N 1
ATOM 742 C CA . LYS A 1 90 ? -14.229 7.899 17.733 1.00 92.19 90 LYS A CA 1
ATOM 743 C C . LYS A 1 90 ? -15.311 6.856 18.059 1.00 92.19 90 LYS A C 1
ATOM 745 O O . LYS A 1 90 ? -15.702 6.784 19.227 1.00 92.19 90 LYS A O 1
ATOM 750 N N . PRO A 1 91 ? -15.812 6.034 17.115 1.00 92.56 91 PRO A N 1
ATOM 751 C CA . PRO A 1 91 ? -16.819 5.021 17.428 1.00 92.56 91 PRO A CA 1
ATOM 752 C C . PRO A 1 91 ? -16.281 3.944 18.374 1.00 92.56 91 PRO A C 1
ATOM 754 O O . PRO A 1 91 ? -17.037 3.448 19.210 1.00 92.56 91 PRO A O 1
ATOM 757 N N . ILE A 1 92 ? -14.985 3.620 18.307 1.00 91.75 92 ILE A N 1
ATOM 758 C CA . ILE A 1 92 ? -14.339 2.688 19.242 1.00 91.75 92 ILE A CA 1
ATOM 759 C C . ILE A 1 92 ? -14.338 3.278 20.655 1.00 91.75 92 ILE A C 1
ATOM 761 O O . ILE A 1 92 ? -14.781 2.616 21.588 1.00 91.75 92 ILE A O 1
ATOM 765 N N . SER A 1 93 ? -13.925 4.538 20.813 1.00 92.62 93 SER A N 1
ATOM 766 C CA . SER A 1 93 ? -13.933 5.230 22.109 1.00 92.62 93 SER A CA 1
ATOM 767 C C . SER A 1 93 ? -15.339 5.287 22.721 1.00 92.62 93 SER A C 1
ATOM 769 O O . SER A 1 93 ? -15.523 4.957 23.892 1.00 92.62 93 SER A O 1
ATOM 771 N N . VAL A 1 94 ? -16.355 5.610 21.914 1.00 94.25 94 VAL A N 1
ATOM 772 C CA . VAL A 1 94 ? -17.760 5.592 22.353 1.00 94.25 94 VAL A CA 1
ATOM 773 C C . VAL A 1 94 ? -18.204 4.183 22.754 1.00 94.25 94 VAL A C 1
ATOM 775 O O . VAL A 1 94 ? -18.916 4.022 23.743 1.00 94.25 94 VAL A O 1
ATOM 778 N N . SER A 1 95 ? -17.783 3.159 22.013 1.00 94.12 95 SER A N 1
ATOM 779 C CA . SER A 1 95 ? -18.118 1.764 22.318 1.00 94.12 95 SER A CA 1
ATOM 780 C C . SER A 1 95 ? -17.478 1.294 23.625 1.00 94.12 95 SER A C 1
ATOM 782 O O . SER A 1 95 ? -18.145 0.639 24.419 1.00 94.12 95 SER A O 1
ATOM 784 N N . ILE A 1 96 ? -16.227 1.683 23.890 1.00 94.94 96 ILE A N 1
ATOM 785 C CA . ILE A 1 96 ? -15.536 1.398 25.156 1.00 94.94 96 ILE A CA 1
ATOM 786 C C . ILE A 1 96 ? -16.251 2.078 26.325 1.00 94.94 96 ILE A C 1
ATOM 788 O O . ILE A 1 96 ? -16.522 1.425 27.327 1.00 94.94 96 ILE A O 1
ATOM 792 N N . LYS A 1 97 ? -16.643 3.349 26.177 1.00 94.75 97 LYS A N 1
ATOM 793 C CA . LYS A 1 97 ? -17.392 4.059 27.222 1.00 94.75 97 LYS A CA 1
ATOM 794 C C . LYS A 1 97 ? -18.736 3.389 27.534 1.00 94.75 97 LYS A C 1
ATOM 796 O O . LYS A 1 97 ? -19.108 3.239 28.690 1.00 94.75 97 LYS A O 1
ATOM 801 N N . ARG A 1 98 ? -19.456 2.925 26.508 1.00 95.19 98 ARG A N 1
ATOM 802 C CA . ARG A 1 98 ? -20.707 2.168 26.700 1.00 95.19 98 ARG A CA 1
ATOM 803 C C . ARG A 1 98 ? -20.482 0.823 27.388 1.00 95.19 98 ARG A C 1
ATOM 805 O O . ARG A 1 98 ? -21.339 0.386 28.154 1.00 95.19 98 ARG A O 1
ATOM 812 N N . LEU A 1 99 ? -19.363 0.155 27.106 1.00 95.44 99 LEU A N 1
ATOM 813 C CA . LEU A 1 99 ? -18.982 -1.073 27.804 1.00 95.44 99 LEU A CA 1
ATOM 814 C C . LEU A 1 99 ? -18.697 -0.802 29.282 1.00 95.44 99 LEU A C 1
ATOM 816 O O . LEU A 1 99 ? -19.196 -1.542 30.121 1.00 95.44 99 LEU A O 1
ATOM 820 N N . GLU A 1 100 ? -17.973 0.270 29.598 1.00 95.19 100 GLU A N 1
ATOM 821 C CA . GLU A 1 100 ? -17.719 0.709 30.977 1.00 95.19 100 GLU A CA 1
ATOM 822 C C . GLU A 1 100 ? -19.030 0.992 31.730 1.00 95.19 100 GLU A C 1
ATOM 824 O O . GLU A 1 100 ? -19.270 0.428 32.796 1.00 95.19 100 GLU A O 1
ATOM 829 N N . GLU A 1 101 ? -19.938 1.770 31.132 1.00 95.38 101 GLU A N 1
ATOM 830 C CA . GLU A 1 101 ? -21.272 2.036 31.694 1.00 95.38 101 GLU A CA 1
ATOM 831 C C . GLU A 1 101 ? -22.073 0.737 31.909 1.00 95.38 101 GLU A C 1
ATOM 833 O O . GLU A 1 101 ? -22.736 0.565 32.933 1.00 95.38 101 GLU A O 1
ATOM 838 N N . SER A 1 102 ? -21.985 -0.210 30.970 1.00 95.38 102 SER A N 1
ATOM 839 C CA . SER A 1 102 ? -22.654 -1.512 31.079 1.00 95.38 102 SER A CA 1
ATOM 840 C C . SER A 1 102 ? -22.081 -2.369 32.207 1.00 95.38 102 SER A C 1
ATOM 842 O O . SER A 1 102 ? -22.846 -3.017 32.919 1.00 95.38 102 SER A O 1
ATOM 844 N N . ILE A 1 103 ? -20.759 -2.359 32.398 1.00 95.69 103 ILE A N 1
ATOM 845 C CA . ILE A 1 103 ? -20.093 -3.072 33.495 1.00 95.69 103 ILE A CA 1
ATOM 846 C C . ILE A 1 103 ? -20.544 -2.501 34.841 1.00 95.69 103 ILE A C 1
ATOM 848 O O . ILE A 1 103 ? -20.966 -3.270 35.699 1.00 95.69 103 ILE A O 1
ATOM 852 N N . HIS A 1 104 ? -20.571 -1.177 34.999 1.00 96.06 104 HIS A N 1
ATOM 853 C CA . HIS A 1 104 ? -21.054 -0.557 36.235 1.00 96.06 104 HIS A CA 1
ATOM 854 C C . HIS A 1 104 ? -22.527 -0.865 36.532 1.00 96.06 104 HIS A C 1
ATOM 856 O O . HIS A 1 104 ? -22.895 -1.103 37.683 1.00 96.06 104 HIS A O 1
ATOM 862 N N . MET A 1 105 ? -23.385 -0.924 35.508 1.00 95.56 105 MET A N 1
ATOM 863 C CA . MET A 1 105 ? -24.769 -1.374 35.697 1.00 95.56 105 MET A CA 1
ATOM 864 C C . MET A 1 105 ? -24.843 -2.838 36.145 1.00 95.56 105 MET A C 1
ATOM 866 O O . MET A 1 105 ? -25.661 -3.175 37.002 1.00 95.56 105 MET A O 1
ATOM 870 N N . ILE A 1 106 ? -24.001 -3.713 35.586 1.00 95.19 106 ILE A N 1
ATOM 871 C CA . ILE A 1 106 ? -23.926 -5.123 35.988 1.00 95.19 106 ILE A CA 1
ATOM 872 C C . ILE A 1 106 ? -23.467 -5.240 37.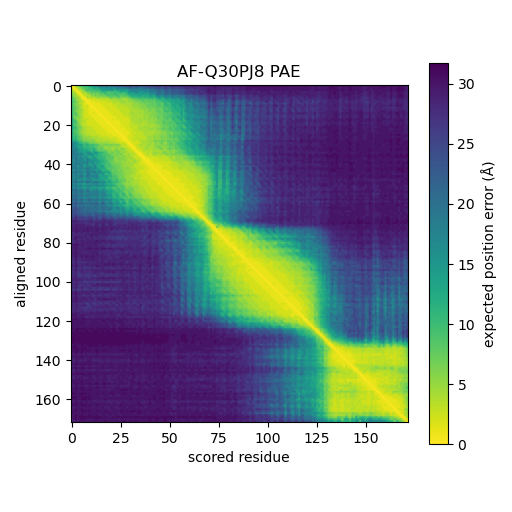443 1.00 95.19 106 ILE A C 1
ATOM 874 O O . ILE A 1 106 ? -24.095 -5.977 38.200 1.00 95.19 106 ILE A O 1
ATOM 878 N N . GLU A 1 107 ? -22.432 -4.503 37.850 1.00 95.12 107 GLU A N 1
ATOM 879 C CA . GLU A 1 107 ? -21.953 -4.4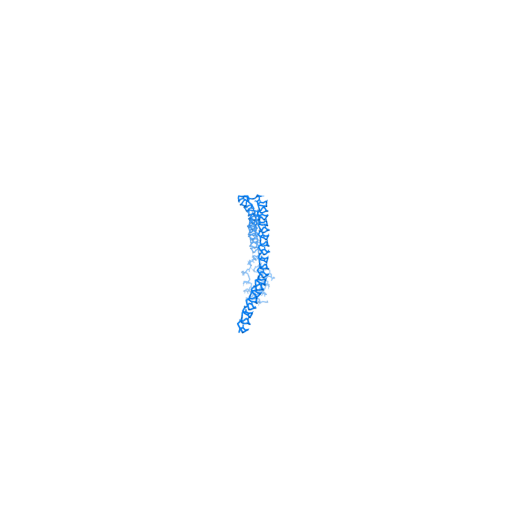66 39.237 1.00 95.12 107 GLU A CA 1
ATOM 880 C C . GLU A 1 107 ? -23.078 -4.069 40.200 1.00 95.12 107 GLU A C 1
ATOM 882 O O . GLU A 1 107 ? -23.378 -4.815 41.134 1.00 95.12 107 GLU A O 1
ATOM 887 N N . GLY A 1 108 ? -23.790 -2.973 39.913 1.00 94.75 108 GLY A N 1
ATOM 888 C CA . GLY A 1 108 ? -24.925 -2.537 40.731 1.00 94.75 108 GLY A CA 1
ATOM 889 C C . GLY A 1 108 ? -26.074 -3.554 40.771 1.00 94.75 108 GLY A C 1
ATOM 890 O O . GLY A 1 108 ? -26.683 -3.784 41.820 1.00 94.75 108 GLY A O 1
ATOM 891 N N . HIS A 1 109 ? -26.365 -4.222 39.650 1.00 94.62 109 HIS A N 1
ATOM 892 C CA . HIS A 1 109 ? -27.360 -5.295 39.608 1.00 94.62 109 HIS A CA 1
ATOM 893 C C . HIS A 1 109 ? -26.945 -6.519 40.427 1.00 94.62 109 HIS A C 1
ATOM 895 O O . HIS A 1 109 ? -27.794 -7.103 41.108 1.00 94.62 109 HIS A O 1
ATOM 901 N N . ILE A 1 110 ? -25.672 -6.913 40.367 1.00 94.31 110 ILE A N 1
ATOM 902 C CA . ILE A 1 110 ? -25.126 -8.018 41.159 1.00 94.31 110 ILE A CA 1
ATOM 903 C C . ILE A 1 110 ? -25.208 -7.676 42.643 1.00 94.31 110 ILE A C 1
ATOM 905 O O . ILE A 1 110 ? -25.697 -8.498 43.412 1.00 94.31 110 ILE A O 1
ATOM 909 N N . GLU A 1 111 ? -24.815 -6.470 43.043 1.00 94.88 111 GLU A N 1
ATOM 910 C CA . GLU A 1 111 ? -24.856 -6.043 44.442 1.00 94.88 111 GLU A CA 1
ATOM 911 C C . GLU A 1 111 ? -26.293 -5.992 44.985 1.00 94.88 111 GLU A C 1
ATOM 913 O O . GLU A 1 111 ? -26.581 -6.523 46.058 1.00 94.88 111 GLU A O 1
ATOM 918 N N . SER A 1 112 ? -27.243 -5.471 44.201 1.00 93.94 112 SER A N 1
ATOM 919 C CA . SER A 1 112 ? -28.669 -5.484 44.555 1.00 93.94 112 SER A CA 1
ATOM 920 C C . SER A 1 112 ? -29.229 -6.906 44.696 1.00 93.94 112 SER A C 1
ATOM 922 O O . SER A 1 112 ? -29.961 -7.207 45.648 1.00 93.94 112 SER A O 1
ATOM 924 N N . ARG A 1 113 ? -28.876 -7.808 43.770 1.00 92.62 113 ARG A N 1
ATOM 925 C CA . ARG A 1 113 ? -29.264 -9.226 43.825 1.00 92.62 113 ARG A CA 1
ATOM 926 C C . ARG A 1 113 ? -28.644 -9.925 45.027 1.00 92.62 113 ARG A C 1
ATOM 928 O O . ARG A 1 113 ? -29.349 -10.676 45.694 1.00 92.62 113 ARG A O 1
ATOM 935 N N . LEU A 1 114 ? -27.372 -9.665 45.311 1.00 92.44 114 LEU A N 1
ATOM 936 C CA . LEU A 1 114 ? -26.660 -10.223 46.453 1.00 92.44 114 LEU A CA 1
ATOM 937 C C . LEU A 1 114 ? -27.292 -9.752 47.762 1.00 92.44 114 LEU A C 1
ATOM 939 O O . LEU A 1 114 ? -27.639 -10.585 48.586 1.00 92.44 114 LEU A O 1
ATOM 943 N N . SER A 1 115 ? -27.567 -8.456 47.906 1.00 90.62 115 SER A N 1
ATOM 944 C CA . SER A 1 115 ? -28.266 -7.902 49.073 1.00 90.62 115 SER A CA 1
ATOM 945 C C . SER A 1 115 ? -29.670 -8.499 49.251 1.00 90.62 115 SER A C 1
ATOM 947 O O . SER A 1 115 ? -30.073 -8.857 50.360 1.00 90.62 115 SER A O 1
ATOM 949 N N . SER A 1 116 ? -30.410 -8.683 48.153 1.00 88.31 116 SER A N 1
ATOM 950 C CA . SER A 1 116 ? -31.730 -9.328 48.178 1.00 88.31 116 SER A CA 1
ATOM 951 C C . SER A 1 116 ? -31.640 -10.799 48.591 1.00 88.31 116 SER A C 1
ATOM 953 O O . SER A 1 116 ? -32.484 -11.273 49.350 1.00 88.31 116 SER A O 1
ATOM 955 N N . LEU A 1 117 ? -30.616 -11.517 48.122 1.00 88.31 117 LEU A N 1
ATOM 956 C CA . LEU A 1 117 ? -30.337 -12.892 48.531 1.00 88.31 117 LEU A CA 1
ATOM 957 C C . LEU A 1 117 ? -29.913 -12.960 49.994 1.00 88.31 117 LEU A C 1
ATOM 959 O O . LEU A 1 117 ? -30.432 -13.798 50.713 1.00 88.31 117 LEU A O 1
ATOM 963 N N . GLU A 1 118 ? -29.041 -12.074 50.468 1.00 85.06 118 GLU A N 1
ATOM 964 C CA . GLU A 1 118 ? -28.655 -12.003 51.877 1.00 85.06 118 GLU A CA 1
ATOM 965 C C . GLU A 1 118 ? -29.858 -11.716 52.778 1.00 85.06 118 GLU A C 1
ATOM 967 O O . GLU A 1 118 ? -30.024 -12.364 53.807 1.00 85.06 118 GLU A O 1
ATOM 972 N N . SER A 1 119 ? -30.727 -10.780 52.388 1.00 82.25 119 SER A N 1
ATOM 973 C CA . SER A 1 119 ? -31.975 -10.488 53.101 1.00 82.25 119 SER A CA 1
ATOM 974 C C . SER A 1 119 ? -32.929 -11.685 53.084 1.00 82.25 119 SER A C 1
ATOM 976 O O . SER A 1 119 ? -33.464 -12.065 54.125 1.00 82.25 119 SER A O 1
ATOM 978 N N . GLY A 1 120 ? -33.096 -12.329 51.926 1.00 79.50 120 GLY A N 1
ATOM 979 C CA . GLY A 1 120 ? -33.904 -13.537 51.783 1.00 79.50 120 GLY A CA 1
ATOM 980 C C . GLY A 1 120 ? -33.361 -14.697 52.615 1.00 79.50 120 GLY A C 1
ATOM 981 O O . GLY A 1 120 ? -34.121 -15.359 53.307 1.00 79.50 120 GLY A O 1
ATOM 982 N N . VAL A 1 121 ? -32.045 -14.902 52.638 1.00 77.38 121 VAL A N 1
ATOM 983 C CA . VAL A 1 121 ? -31.377 -15.927 53.451 1.00 77.38 121 VAL A CA 1
ATOM 984 C C . VAL A 1 121 ? -31.459 -15.596 54.940 1.00 77.38 121 VAL A C 1
ATOM 986 O O . VAL A 1 121 ? -31.673 -16.509 55.722 1.00 77.38 121 VAL A O 1
ATOM 989 N N . LYS A 1 122 ? -31.389 -14.324 55.356 1.00 68.75 122 LYS A N 1
ATOM 990 C CA . LYS A 1 122 ? -31.650 -13.907 56.751 1.00 68.75 122 LYS A CA 1
ATOM 991 C C . LYS A 1 122 ? -33.106 -14.117 57.183 1.00 68.75 122 LYS A C 1
ATOM 993 O O . LYS A 1 122 ? -33.379 -14.263 58.368 1.00 68.75 122 LYS A O 1
ATOM 998 N N . GLN A 1 123 ? -34.051 -14.119 56.248 1.00 61.31 123 GLN A N 1
ATOM 999 C CA . GLN A 1 123 ? -35.448 -14.477 56.526 1.00 61.31 123 GLN A CA 1
ATOM 1000 C C . GLN A 1 123 ? -35.662 -15.998 56.492 1.00 61.31 123 GLN A C 1
ATOM 1002 O O . GLN A 1 123 ? -36.488 -16.523 57.232 1.00 61.31 123 GLN A O 1
ATOM 1007 N N . ILE A 1 124 ? -34.898 -16.706 55.651 1.00 60.69 124 ILE A N 1
ATOM 1008 C CA . ILE A 1 124 ? -34.903 -18.168 55.508 1.00 60.69 124 ILE A CA 1
ATOM 1009 C C . ILE A 1 124 ? -33.965 -18.841 56.515 1.00 60.69 124 ILE A C 1
ATOM 1011 O O . ILE A 1 124 ? -34.000 -20.063 56.618 1.00 60.69 124 ILE A O 1
ATOM 1015 N N . SER A 1 125 ? -33.184 -18.106 57.320 1.00 52.22 125 SER A N 1
ATOM 1016 C CA . SER A 1 125 ? -32.623 -18.617 58.572 1.00 52.22 125 SER A CA 1
ATOM 1017 C C . SER A 1 125 ? -33.780 -18.857 59.529 1.00 52.22 125 SER A C 1
ATOM 1019 O O . SER A 1 125 ? -34.127 -18.038 60.375 1.00 52.22 125 SER A O 1
ATOM 1021 N N . ILE A 1 126 ? -34.410 -19.990 59.238 1.00 51.62 126 ILE A N 1
ATOM 1022 C CA . ILE A 1 126 ? -35.143 -20.935 60.043 1.00 51.62 126 ILE A CA 1
ATOM 1023 C C . ILE A 1 126 ? -35.092 -20.503 61.501 1.00 51.62 126 ILE A C 1
ATOM 1025 O O . ILE A 1 126 ? -33.982 -20.346 62.017 1.00 51.62 126 ILE A O 1
ATOM 1029 N N . PRO A 1 127 ? -36.244 -20.345 62.181 1.00 47.75 127 PRO A N 1
ATOM 1030 C CA . PRO A 1 127 ? -36.235 -20.241 63.627 1.00 47.75 127 PRO A CA 1
ATOM 1031 C C . PRO A 1 127 ? -35.500 -21.480 64.134 1.00 47.75 127 PRO A C 1
ATOM 1033 O O . PRO A 1 127 ? -36.042 -22.584 64.090 1.00 47.75 127 PRO A O 1
ATOM 1036 N N . ALA A 1 128 ? -34.234 -21.312 64.531 1.00 49.12 128 ALA A N 1
ATOM 1037 C CA . ALA A 1 128 ? -33.546 -22.277 65.359 1.00 49.12 128 ALA A CA 1
ATOM 1038 C C . ALA A 1 128 ? -34.484 -22.437 66.544 1.00 49.12 128 ALA A C 1
ATOM 1040 O O . ALA A 1 128 ? -34.740 -21.470 67.262 1.00 49.12 128 ALA A O 1
ATOM 1041 N N . SER A 1 129 ? -35.139 -23.592 66.552 1.00 48.31 129 SER A N 1
ATOM 1042 C CA . SER A 1 129 ? -36.163 -24.025 67.479 1.00 48.31 129 SER A CA 1
ATOM 1043 C C . SER A 1 129 ? -36.168 -23.188 68.756 1.00 48.31 129 SER A C 1
ATOM 1045 O O . SER A 1 129 ? -35.304 -23.324 69.620 1.00 48.31 129 SER A O 1
ATOM 1047 N N . ILE A 1 130 ? -37.210 -22.369 68.919 1.00 51.78 130 ILE A N 1
ATOM 1048 C CA . ILE A 1 130 ? -37.557 -21.806 70.233 1.00 51.78 130 ILE A CA 1
ATOM 1049 C C . ILE A 1 130 ? -37.725 -22.948 71.273 1.00 51.78 130 ILE A C 1
ATOM 1051 O O . ILE A 1 130 ? -37.643 -22.699 72.468 1.00 51.78 130 ILE A O 1
ATOM 1055 N N . HIS A 1 131 ? -37.833 -24.205 70.813 1.00 52.19 131 HIS A N 1
ATOM 1056 C CA . HIS A 1 131 ? -37.943 -25.443 71.587 1.00 52.19 131 HIS A CA 1
ATOM 1057 C C . HIS A 1 131 ? -36.699 -26.363 71.564 1.00 52.19 131 HIS A C 1
ATOM 1059 O O . HIS A 1 131 ? -36.790 -27.500 72.008 1.00 52.19 131 HIS A O 1
ATOM 1065 N N . GLY A 1 132 ? -35.517 -25.941 71.084 1.00 55.78 132 GLY A N 1
ATOM 1066 C CA . GLY A 1 132 ? -34.344 -26.843 71.025 1.00 55.78 132 GLY A CA 1
ATOM 1067 C C . GLY A 1 132 ? -33.905 -27.390 72.393 1.00 55.78 132 GLY A C 1
ATOM 1068 O O . GLY A 1 132 ? -33.420 -28.512 72.494 1.00 55.78 132 GLY A O 1
ATOM 1069 N N . ASN A 1 133 ? -34.144 -26.621 73.458 1.00 61.12 133 ASN A N 1
ATOM 1070 C CA . ASN A 1 133 ? -33.958 -27.068 74.841 1.00 61.12 133 ASN A CA 1
ATOM 1071 C C . ASN A 1 133 ? -35.053 -28.055 75.294 1.00 61.12 133 ASN A C 1
ATOM 1073 O O . ASN A 1 133 ? -34.812 -28.935 76.121 1.00 61.12 133 ASN A O 1
ATOM 1077 N N . ASP A 1 134 ? -36.260 -27.926 74.744 1.00 69.38 134 ASP A N 1
ATOM 1078 C CA . ASP A 1 134 ? -37.380 -28.800 75.073 1.00 69.38 134 ASP A CA 1
ATOM 1079 C C . ASP A 1 134 ? -37.239 -30.164 74.390 1.00 69.38 134 ASP A C 1
ATOM 1081 O O . ASP A 1 134 ? -37.629 -31.161 74.988 1.00 69.38 134 ASP A O 1
ATOM 1085 N N . ASP A 1 135 ? -36.573 -30.263 73.234 1.00 80.00 135 ASP A N 1
ATOM 1086 C CA . ASP A 1 135 ? -36.314 -31.539 72.550 1.00 80.00 135 ASP A CA 1
ATOM 1087 C C . ASP A 1 135 ? -35.479 -32.512 73.405 1.00 80.00 135 ASP A C 1
ATOM 1089 O O . ASP A 1 135 ? -35.850 -33.677 73.588 1.00 80.00 135 ASP A O 1
ATOM 1093 N N . GLU A 1 136 ? -34.378 -32.045 74.004 1.00 81.12 136 GLU A N 1
ATOM 1094 C CA . GLU A 1 136 ? -33.560 -32.861 74.917 1.00 81.12 136 GLU A CA 1
ATOM 1095 C C . GLU A 1 136 ? -34.323 -33.228 76.200 1.00 81.12 136 GLU A C 1
ATOM 1097 O O . GLU A 1 136 ? -34.193 -34.338 76.742 1.00 81.12 136 GLU A O 1
ATOM 1102 N N . LYS A 1 137 ? -35.178 -32.319 76.677 1.00 80.69 137 LYS A N 1
ATOM 1103 C CA . LYS A 1 137 ? -36.002 -32.529 77.869 1.00 80.69 137 LYS A CA 1
ATOM 1104 C C . LYS A 1 137 ? -37.134 -33.535 77.619 1.00 80.69 137 LYS A C 1
ATOM 1106 O O . LYS A 1 137 ? -37.363 -34.407 78.454 1.00 80.69 137 LYS A O 1
ATOM 1111 N N . ILE A 1 138 ? -37.763 -33.508 76.443 1.00 84.00 138 ILE A N 1
ATOM 1112 C CA . ILE A 1 138 ? -38.725 -34.521 75.979 1.00 84.00 138 ILE A CA 1
ATOM 1113 C C . ILE A 1 138 ? -38.063 -35.900 75.962 1.00 84.00 138 ILE A C 1
ATOM 1115 O O . ILE A 1 138 ? -38.614 -36.866 76.494 1.00 84.00 138 ILE A O 1
ATOM 1119 N N . ILE A 1 139 ? -36.865 -35.995 75.379 1.00 83.31 139 ILE A N 1
ATOM 1120 C CA .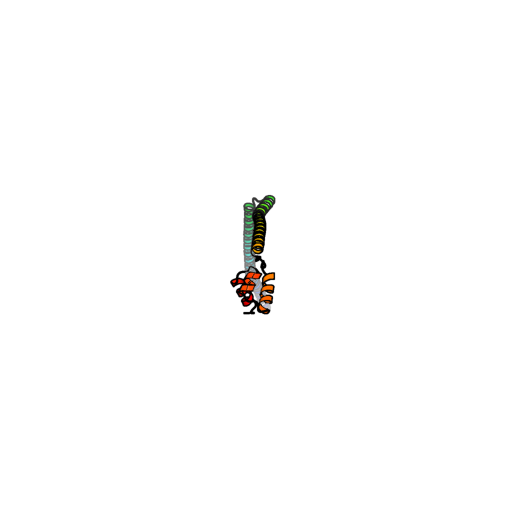 ILE A 1 139 ? -36.119 -37.253 75.261 1.00 83.31 139 ILE A CA 1
ATOM 1121 C C . ILE A 1 139 ? -35.768 -37.822 76.641 1.00 83.31 139 ILE A C 1
ATOM 1123 O O . ILE A 1 139 ? -35.910 -39.027 76.864 1.00 83.31 139 ILE A O 1
ATOM 1127 N N . SER A 1 140 ? -35.311 -36.980 77.570 1.00 84.50 140 SER A N 1
ATOM 1128 C CA . SER A 1 140 ? -34.935 -37.415 78.921 1.00 84.50 140 SER A CA 1
ATOM 1129 C C . SER A 1 140 ? -36.144 -37.845 79.759 1.00 84.50 140 SER A C 1
ATOM 1131 O O . SER A 1 140 ? -36.104 -38.933 80.336 1.00 84.50 140 SER A O 1
ATOM 1133 N N . LEU A 1 141 ? -37.240 -37.077 79.760 1.00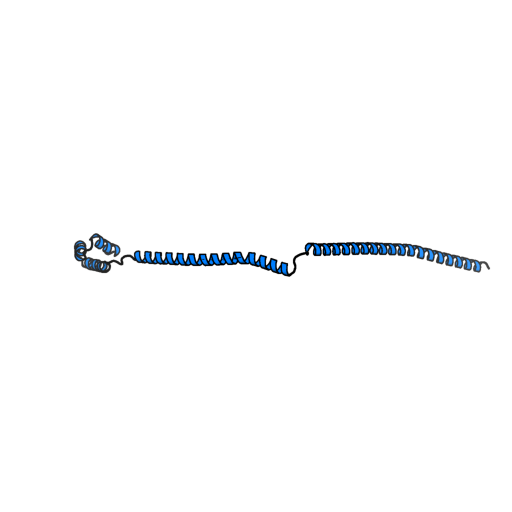 83.44 141 LEU A N 1
ATOM 1134 C CA . LEU A 1 141 ? -38.479 -37.431 80.467 1.00 83.44 141 LEU A CA 1
ATOM 1135 C C . LEU A 1 141 ? -39.107 -38.717 79.906 1.00 83.44 141 LEU A C 1
ATOM 1137 O O . LEU A 1 141 ? -39.540 -39.584 80.666 1.00 83.44 141 LEU A O 1
ATOM 1141 N N . TYR A 1 142 ? -39.092 -38.900 78.582 1.00 86.25 142 TYR A N 1
ATOM 1142 C CA . TYR A 1 142 ? -39.611 -40.122 77.964 1.00 86.25 142 TYR A CA 1
ATOM 1143 C C . TYR A 1 142 ? -38.758 -41.352 78.309 1.00 86.25 142 TYR A C 1
ATOM 1145 O O . TYR A 1 142 ? -39.300 -42.407 78.639 1.00 86.25 142 TYR A O 1
ATOM 1153 N N . LYS A 1 143 ? -37.421 -41.222 78.320 1.00 83.88 143 LYS A N 1
ATOM 1154 C CA . LYS A 1 143 ? -36.508 -42.292 78.775 1.00 83.88 143 LYS A CA 1
ATOM 1155 C C . LYS A 1 143 ? -36.687 -42.648 80.255 1.00 83.88 143 LYS A C 1
ATOM 1157 O O . LYS A 1 143 ? -36.426 -43.787 80.629 1.00 83.88 143 LYS A O 1
ATOM 1162 N N . GLN A 1 144 ? -37.148 -41.709 81.083 1.00 85.00 144 GLN A N 1
ATOM 1163 C CA . GLN A 1 144 ? -37.500 -41.938 82.492 1.00 85.00 144 GLN A CA 1
ATOM 1164 C C . GLN A 1 144 ? -38.873 -42.616 82.675 1.00 85.00 144 GLN A C 1
ATOM 1166 O O . GLN A 1 144 ? -39.273 -42.889 83.805 1.00 85.00 144 GLN A O 1
ATOM 1171 N N . GLY A 1 145 ? -39.591 -42.922 81.587 1.00 80.75 145 GLY A N 1
ATOM 1172 C CA . GLY A 1 145 ? -40.885 -43.608 81.617 1.00 80.75 145 GLY A CA 1
ATOM 1173 C C . GLY A 1 145 ? -42.091 -42.678 81.771 1.00 80.75 145 GLY A C 1
ATOM 1174 O O . GLY A 1 145 ? -43.201 -43.154 82.014 1.00 80.75 145 GLY A O 1
ATOM 1175 N N . VAL A 1 146 ? -41.907 -41.361 81.626 1.00 85.06 146 VAL A N 1
ATOM 1176 C CA . VAL A 1 146 ? -43.005 -40.389 81.690 1.00 85.06 146 VAL A CA 1
ATOM 1177 C C . VAL A 1 146 ? -43.849 -40.474 80.411 1.00 85.06 146 VAL A C 1
ATOM 1179 O O . VAL A 1 146 ? -43.334 -40.490 79.293 1.00 85.06 146 VAL A O 1
ATOM 1182 N N . GLY A 1 147 ? -45.175 -40.544 80.565 1.00 84.25 147 GLY A N 1
ATOM 1183 C CA . GLY A 1 147 ? -46.106 -40.647 79.439 1.00 84.25 147 GLY A CA 1
ATOM 1184 C C . GLY A 1 147 ? -46.178 -39.370 78.591 1.00 84.25 147 GLY A C 1
ATOM 1185 O O . GLY A 1 147 ? -46.050 -38.263 79.110 1.00 84.25 147 GLY A O 1
ATOM 1186 N N . LEU A 1 148 ? -46.463 -39.519 77.289 1.00 85.50 148 LEU A N 1
ATOM 1187 C CA . LEU A 1 148 ? -46.509 -38.402 76.325 1.00 85.50 148 LEU A CA 1
ATOM 1188 C C . LEU A 1 148 ? -47.460 -37.265 76.743 1.00 85.50 148 LEU A C 1
ATOM 1190 O O . LEU A 1 148 ? -47.159 -36.097 76.520 1.00 85.50 148 LEU A O 1
ATOM 1194 N N . GLU A 1 149 ? -48.596 -37.604 77.359 1.00 84.12 149 GLU A N 1
ATOM 1195 C CA . GLU A 1 149 ? -49.585 -36.633 77.857 1.00 84.12 149 GLU A CA 1
ATOM 1196 C C . GLU A 1 149 ? -49.025 -35.746 78.972 1.00 84.12 149 GLU A C 1
ATOM 1198 O O . GLU A 1 149 ? -49.339 -34.561 79.051 1.00 84.12 149 GLU A O 1
ATOM 1203 N N . THR A 1 150 ? -48.194 -36.319 79.842 1.00 83.94 150 THR A N 1
ATOM 1204 C CA . THR A 1 150 ? -47.593 -35.600 80.966 1.00 83.94 150 THR A CA 1
ATOM 1205 C C . THR A 1 150 ? -46.479 -34.688 80.470 1.00 83.94 150 THR A C 1
ATOM 1207 O O . THR A 1 150 ? -46.463 -33.519 80.834 1.00 83.94 150 THR A O 1
ATOM 1210 N N . ILE A 1 151 ? -45.632 -35.179 79.558 1.00 84.56 151 ILE A N 1
ATOM 1211 C CA . ILE A 1 151 ? -44.561 -34.385 78.932 1.00 84.56 151 ILE A CA 1
ATOM 1212 C C . ILE A 1 151 ? -45.149 -33.181 78.180 1.00 84.56 151 ILE A C 1
ATOM 1214 O O . ILE A 1 151 ? -44.675 -32.061 78.339 1.00 84.56 151 ILE A O 1
ATOM 1218 N N . SER A 1 152 ? -46.226 -33.395 77.416 1.00 84.81 152 SER A N 1
ATOM 1219 C CA . SER A 1 152 ? -46.935 -32.332 76.691 1.00 84.81 152 SER A CA 1
ATOM 1220 C C . SER A 1 152 ? -47.482 -31.249 77.629 1.00 84.81 152 SER A C 1
ATOM 1222 O O . SER A 1 152 ? -47.338 -30.059 77.353 1.00 84.81 152 SER A O 1
ATOM 1224 N N . LYS A 1 153 ? -48.063 -31.639 78.771 1.00 85.12 153 LYS A N 1
ATOM 1225 C CA . LYS A 1 153 ? -48.581 -30.689 79.768 1.00 85.12 153 LYS A CA 1
ATOM 1226 C C . LYS A 1 153 ? -47.478 -29.950 80.523 1.00 85.12 153 LYS A C 1
ATOM 1228 O O . LYS A 1 153 ? -47.656 -28.777 80.825 1.00 85.12 153 LYS A O 1
ATOM 1233 N N . GLU A 1 154 ? -46.376 -30.625 80.833 1.00 80.69 154 GLU A N 1
ATOM 1234 C CA . GLU A 1 154 ? -45.268 -30.074 81.621 1.00 80.69 154 GLU A CA 1
ATOM 1235 C C . GLU A 1 154 ? -44.402 -29.097 80.820 1.00 80.69 154 GLU A C 1
ATOM 1237 O O . GLU A 1 154 ? -43.930 -28.099 81.359 1.00 80.69 154 GLU A O 1
ATOM 1242 N N . LEU A 1 155 ? -44.221 -29.360 79.526 1.00 81.75 155 LEU A N 1
ATOM 1243 C CA . LEU A 1 155 ? -43.452 -28.502 78.624 1.00 81.75 155 LEU A CA 1
ATOM 1244 C C . LEU A 1 155 ? -44.334 -27.515 77.846 1.00 81.75 155 LEU A C 1
ATOM 1246 O O . LEU A 1 155 ? -43.823 -26.759 77.033 1.00 81.75 155 LEU A O 1
ATOM 1250 N N . HIS A 1 156 ? -45.649 -27.499 78.098 1.00 82.19 156 HIS A N 1
ATOM 1251 C CA . HIS A 1 156 ? -46.623 -26.637 77.412 1.00 82.19 156 HIS A CA 1
ATOM 1252 C C . HIS A 1 156 ? -46.592 -26.730 75.872 1.00 82.19 156 HIS A C 1
ATOM 1254 O O . HIS A 1 156 ? -46.986 -25.798 75.173 1.00 82.19 156 HIS A O 1
ATOM 1260 N N . ILE A 1 157 ? -46.187 -27.883 75.345 1.00 81.56 157 ILE A N 1
ATOM 1261 C CA . ILE A 1 157 ? -46.100 -28.183 73.912 1.00 81.56 157 ILE A CA 1
ATOM 1262 C C . ILE A 1 157 ? -47.173 -29.187 73.511 1.00 81.56 157 ILE A C 1
ATOM 1264 O O . ILE A 1 157 ? -47.683 -29.953 74.332 1.00 81.56 157 ILE A O 1
ATOM 1268 N N . SER A 1 158 ? -47.532 -29.215 72.230 1.00 84.44 158 SER A N 1
ATOM 1269 C CA . SER A 1 158 ? -48.569 -30.129 71.755 1.00 84.44 158 SER A CA 1
ATOM 1270 C C . SER A 1 158 ? -48.116 -31.594 71.828 1.00 84.44 158 SER A C 1
ATOM 1272 O O . SER A 1 158 ? -46.952 -31.927 71.607 1.00 84.44 158 SER A O 1
ATOM 1274 N N . LYS A 1 159 ? -49.054 -32.514 72.076 1.00 82.62 159 LYS A N 1
ATOM 1275 C CA . LYS A 1 159 ? -48.770 -33.959 72.061 1.00 82.62 159 LYS A CA 1
ATOM 1276 C C . LYS A 1 159 ? -48.181 -34.430 70.723 1.00 82.62 159 LYS A C 1
ATOM 1278 O O . LYS A 1 159 ? -47.336 -35.322 70.707 1.00 82.62 159 LYS A O 1
ATOM 1283 N N . ALA A 1 160 ? -48.621 -33.830 69.616 1.00 82.62 160 ALA A N 1
ATOM 1284 C CA . ALA A 1 160 ? -48.115 -34.134 68.280 1.00 82.62 160 ALA A CA 1
ATOM 1285 C C . ALA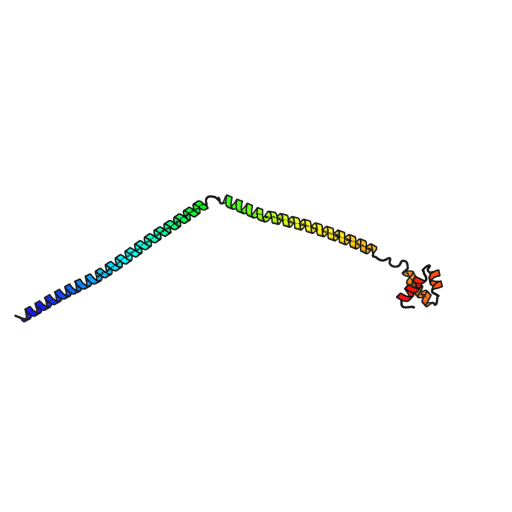 A 1 160 ? -46.628 -33.771 68.131 1.00 82.62 160 ALA A C 1
ATOM 1287 O O . ALA A 1 160 ? -45.885 -34.500 67.482 1.00 82.62 160 ALA A O 1
ATOM 1288 N N . GLU A 1 161 ? -46.187 -32.691 68.776 1.00 78.25 161 GLU A N 1
ATOM 1289 C CA . GLU A 1 161 ? -44.800 -32.219 68.761 1.00 78.25 161 GLU A CA 1
ATOM 1290 C C . GLU A 1 161 ? -43.890 -33.114 69.611 1.00 78.25 161 GLU A C 1
ATOM 1292 O O . GLU A 1 161 ? -42.843 -33.547 69.137 1.00 78.25 161 GLU A O 1
ATOM 1297 N N . VAL A 1 162 ? -44.355 -33.549 70.789 1.00 82.06 162 VAL A N 1
ATOM 1298 C CA . VAL A 1 162 ? -43.677 -34.585 71.597 1.00 82.06 162 VAL A CA 1
ATOM 1299 C C . VAL A 1 162 ? -43.499 -35.883 70.800 1.00 82.06 162 VAL A C 1
ATOM 1301 O O . VAL A 1 162 ? -42.428 -36.488 70.803 1.00 82.06 162 VAL A O 1
ATOM 1304 N N . GLU A 1 163 ? -44.540 -36.329 70.092 1.00 83.81 163 GLU A N 1
ATOM 1305 C CA . GLU A 1 163 ? -44.474 -37.542 69.271 1.00 83.81 163 GLU A CA 1
ATOM 1306 C C . GLU A 1 163 ? -43.540 -37.379 68.061 1.00 83.81 163 GLU A C 1
ATOM 1308 O O . GLU A 1 163 ? -42.823 -38.317 67.704 1.00 83.81 163 GLU A O 1
ATOM 1313 N N . PHE A 1 164 ? -43.519 -36.195 67.449 1.00 82.69 164 PHE A N 1
ATOM 1314 C CA . PHE A 1 164 ? -42.629 -35.865 66.340 1.00 82.69 164 PHE A CA 1
ATOM 1315 C C . PHE A 1 164 ? -41.153 -35.909 66.759 1.00 82.69 164 PHE A C 1
ATOM 1317 O O . PHE A 1 164 ? -40.351 -36.570 66.094 1.00 82.69 164 PHE A O 1
ATOM 1324 N N . VAL A 1 165 ? -40.809 -35.303 67.901 1.00 82.44 165 VAL A N 1
ATOM 1325 C CA . VAL A 1 165 ? -39.444 -35.309 68.457 1.00 82.44 165 VAL A CA 1
ATOM 1326 C C . VAL A 1 165 ? -38.982 -36.729 68.794 1.00 82.44 165 VAL A C 1
ATOM 1328 O O . VAL A 1 165 ? -37.841 -37.103 68.514 1.00 82.44 165 VAL A O 1
ATOM 1331 N N . LEU A 1 166 ? -39.857 -37.574 69.342 1.00 82.06 166 LEU A N 1
ATOM 1332 C CA . LEU A 1 166 ? -39.499 -38.964 69.645 1.00 82.06 166 LEU A CA 1
ATOM 1333 C C . LEU A 1 166 ? -39.272 -39.808 68.378 1.00 82.06 16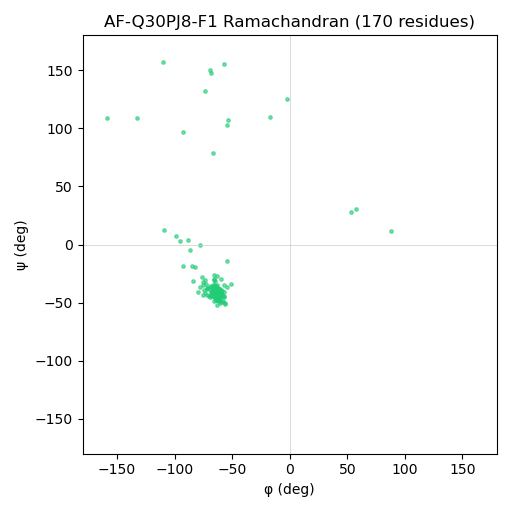6 LEU A C 1
ATOM 1335 O O . LEU A 1 166 ? -38.348 -40.627 68.360 1.00 82.06 166 LEU A O 1
ATOM 1339 N N . LYS A 1 167 ? -40.055 -39.574 67.313 1.00 83.50 167 LYS A N 1
ATOM 1340 C CA . LYS A 1 167 ? -39.908 -40.259 66.015 1.00 83.50 167 LYS A CA 1
ATOM 1341 C C . LYS A 1 167 ? -38.647 -39.835 65.266 1.00 83.50 167 LYS A C 1
ATOM 1343 O O . LYS A 1 167 ? -37.925 -40.693 64.760 1.00 83.50 167 LYS A O 1
ATOM 1348 N N . ILE A 1 168 ? -38.342 -38.535 65.211 1.00 81.25 168 ILE A N 1
ATOM 1349 C CA . ILE A 1 168 ? -37.150 -38.037 64.500 1.00 81.25 168 ILE A CA 1
ATOM 1350 C C . ILE A 1 168 ? -35.850 -38.516 65.168 1.00 81.25 168 ILE A C 1
ATOM 1352 O O . ILE A 1 168 ? -34.870 -38.807 64.484 1.00 81.25 168 ILE A O 1
ATOM 1356 N N . ASN A 1 169 ? -35.878 -38.705 66.493 1.00 74.44 169 ASN A N 1
ATOM 1357 C CA . ASN A 1 169 ? -34.762 -39.229 67.283 1.00 74.44 169 ASN A CA 1
ATOM 1358 C C . ASN A 1 169 ? -34.732 -40.768 67.394 1.00 74.44 169 ASN A C 1
ATOM 1360 O O . ASN A 1 169 ? -33.860 -41.305 68.076 1.00 74.44 169 ASN A O 1
ATOM 1364 N N . LYS A 1 170 ? -35.641 -41.493 66.721 1.00 74.94 170 LYS A N 1
ATOM 1365 C CA . LYS A 1 170 ? -35.721 -42.972 66.708 1.00 74.94 170 LYS A CA 1
ATOM 1366 C C . LYS A 1 170 ? -35.884 -43.617 68.094 1.00 74.94 170 LYS A C 1
ATOM 1368 O O . LYS A 1 170 ? -35.403 -44.724 68.327 1.00 74.94 170 LYS A O 1
ATOM 1373 N N . ILE A 1 171 ? -36.533 -42.922 69.026 1.00 70.50 171 ILE A N 1
ATOM 1374 C CA . ILE A 1 171 ? -36.794 -43.420 70.389 1.00 70.50 171 ILE A CA 1
ATOM 1375 C C . ILE A 1 171 ? -38.169 -44.109 70.470 1.00 70.50 171 ILE A C 1
ATOM 1377 O O . ILE A 1 171 ? -38.414 -44.906 71.378 1.00 70.50 171 ILE A O 1
ATOM 1381 N N . LYS A 1 172 ? -39.051 -43.842 69.501 1.00 56.03 172 LYS A N 1
ATOM 1382 C CA . LYS A 1 172 ? -40.335 -44.512 69.291 1.00 56.03 172 LYS A CA 1
ATOM 1383 C C . LYS A 1 172 ? -40.619 -44.649 67.798 1.00 56.03 172 LYS A C 1
ATOM 1385 O O . LYS A 1 172 ? -40.218 -43.730 67.050 1.00 56.03 172 LYS A O 1
#

Radius of gyration: 63.1 Å; Cα contacts (8 Å, |Δi|>4): 29; chains: 1; bounding box: 111×63×163 Å

Mean predicted aligned error: 20.16 Å

Organism: Sulfurimonas denitrificans (strain ATCC 33889 / DSM 1251) (NCBI:txid326298)

pLDDT: mean 82.47, std 12.95, range [47.75, 96.88]

Secondary structure (DSSP, 8-state):
-HHHHHHHHHHHHHHHHHHHHHHHHHHHHHHHHHHHHHHHHHHHHHHHHHHHHHHHHHHHHHHHHHHHSTT--HHHHHHHHHHHHHHHHHHHHHHHHHHHHHHHHHHHHHHHHHHHHHHHHHHHS----TTHHHHHHHHHHHHTT--HHHHHHHTT--HHHHHHHHHHTT--